Protein AF-A0A3E4WY80-F1 (afdb_monomer_lite)

Sequence (146 aa):
MTAEEFEQVKECARCAAVEQIHDFIILMVKEGKEDSQDQEHGFAVEVIREALNRYRFESAESTIRKYVDWLVRRHAELNHVMQQDDTYSIRHNAIVLEYIVKKPMSHVQIEKKLGISDGTFKRYIDICIHELADILFLNYISDNSV

Secondary structure (DSSP, 8-state):
--HHHHHHHHHHHHHHHHHHHHHHHHHHHHTT----HHHHHHHHHHHHHHHHHHTTTS-TT-HHHHHHHHHHHHHHHHTTT-TT-TTHHHHHHHHIIIIISSS---HHHHHHHHT--TTHHHHHHHHHHHHHHHHHHHHHHSSS--

Radius of gyration: 17.01 Å; chains: 1; bounding box: 45×44×40 Å

Organism: NCBI:txid39491

Foldseek 3Di:
DDPVVVVVVVVVVVVVVLVVVVVVVVVVVVVPDDDDPVVLLVVQLVVLVVLLVCCLVDDPPDPSVVLNVVLLVVLVVCCVVVVVDPCSVLLSQLSCQCRPDNDHDPPVRSCVVSVHDPPVSVVSPSVVSSVSSCVSCVVVVVVPPD

pLDDT: mean 76.03, std 18.71, range [30.62, 96.12]

Structure (mmCIF, N/CA/C/O backbone):
data_AF-A0A3E4WY80-F1
#
_entry.id   AF-A0A3E4WY80-F1
#
loop_
_atom_site.group_PDB
_atom_site.id
_atom_site.type_symbol
_atom_site.label_atom_id
_atom_site.label_alt_id
_atom_site.label_comp_id
_atom_site.label_asym_id
_atom_site.label_entity_id
_atom_site.label_seq_id
_atom_site.pdbx_PDB_ins_code
_atom_site.Cartn_x
_atom_site.Cartn_y
_atom_site.Cartn_z
_atom_site.occupancy
_atom_site.B_iso_or_equiv
_atom_site.auth_seq_id
_atom_site.auth_comp_id
_atom_site.auth_asym_id
_atom_site.auth_atom_id
_atom_site.pdbx_PDB_model_num
ATOM 1 N N . MET A 1 1 ? -28.999 20.078 12.511 1.00 58.31 1 MET A N 1
ATOM 2 C CA . MET A 1 1 ? -27.740 19.731 11.843 1.00 58.31 1 MET A CA 1
ATOM 3 C C . MET A 1 1 ? -28.022 19.579 10.363 1.00 58.31 1 MET A C 1
ATOM 5 O O . MET A 1 1 ? -28.761 18.674 9.982 1.00 58.31 1 MET A O 1
ATOM 9 N N . THR A 1 2 ? -27.558 20.527 9.563 1.00 82.31 2 THR A N 1
ATOM 10 C CA . THR A 1 2 ? -27.632 20.493 8.101 1.00 82.31 2 THR A CA 1
ATOM 11 C C . THR A 1 2 ? -26.584 19.518 7.548 1.00 82.31 2 THR A C 1
ATOM 13 O O . THR A 1 2 ? -25.691 19.075 8.269 1.00 82.31 2 THR A O 1
ATOM 16 N N . ALA A 1 3 ? -26.689 19.153 6.267 1.00 73.62 3 ALA A N 1
ATOM 17 C CA . ALA A 1 3 ? -25.693 18.293 5.617 1.00 73.62 3 ALA A CA 1
ATOM 18 C C . ALA A 1 3 ? -24.289 18.931 5.611 1.00 73.62 3 ALA A C 1
ATOM 20 O O . ALA A 1 3 ? -23.287 18.232 5.712 1.00 73.62 3 ALA A O 1
ATOM 21 N N . GLU A 1 4 ? -24.240 20.260 5.549 1.00 74.25 4 GLU A N 1
ATOM 22 C CA . GLU A 1 4 ? -23.013 21.052 5.580 1.00 74.25 4 GLU A CA 1
ATOM 23 C C . GLU A 1 4 ? -22.373 21.049 6.976 1.00 74.25 4 GLU A C 1
ATOM 25 O O . GLU A 1 4 ? -21.181 20.791 7.110 1.00 74.25 4 GLU A O 1
ATOM 30 N N . GLU A 1 5 ? -23.182 21.203 8.030 1.00 59.03 5 GLU A N 1
ATOM 31 C CA . GLU A 1 5 ? -22.726 21.074 9.421 1.00 59.03 5 GLU A CA 1
ATOM 32 C C . GLU A 1 5 ? -22.220 19.652 9.726 1.00 59.03 5 GLU A C 1
ATOM 34 O O . GLU A 1 5 ? -21.268 19.480 10.482 1.00 59.03 5 GLU A O 1
ATOM 39 N N . PHE A 1 6 ? -22.816 18.616 9.125 1.00 61.47 6 PHE A N 1
ATOM 40 C CA . PHE A 1 6 ? -22.368 17.233 9.308 1.00 61.47 6 PHE A CA 1
ATOM 41 C C . PHE A 1 6 ? -21.025 16.944 8.625 1.00 61.47 6 PHE A C 1
ATOM 43 O O . PHE A 1 6 ? -20.175 16.285 9.225 1.00 61.47 6 PHE A O 1
ATOM 50 N N . GLU A 1 7 ? -20.808 17.442 7.404 1.00 66.81 7 GLU A N 1
ATOM 51 C CA . GLU A 1 7 ? -19.513 17.271 6.735 1.00 66.81 7 GLU A CA 1
ATOM 52 C C . GLU A 1 7 ? -18.397 18.069 7.417 1.00 66.81 7 GLU A C 1
ATOM 54 O O . GLU A 1 7 ? -17.294 17.552 7.573 1.00 66.81 7 GLU A O 1
ATOM 59 N N . GLN A 1 8 ? -18.689 19.261 7.945 1.00 63.44 8 GLN A N 1
ATOM 60 C CA . GLN A 1 8 ? -17.727 20.004 8.768 1.00 63.44 8 GLN A CA 1
ATOM 61 C C . GLN A 1 8 ? -17.342 19.236 10.040 1.00 63.44 8 GLN A C 1
ATOM 63 O O . GLN A 1 8 ? -16.165 19.149 10.381 1.00 63.44 8 GLN A O 1
ATOM 68 N N . VAL A 1 9 ? -18.312 18.623 10.725 1.00 63.00 9 VAL A N 1
ATOM 69 C CA . VAL A 1 9 ? -18.047 17.811 11.926 1.00 63.00 9 VAL A CA 1
ATOM 70 C C . VAL A 1 9 ? -17.230 16.561 11.595 1.00 63.00 9 VAL A C 1
ATOM 72 O O . VAL A 1 9 ? -16.345 16.182 12.361 1.00 63.00 9 VAL A O 1
ATOM 75 N N . LYS A 1 10 ? -17.501 15.918 10.459 1.00 56.03 10 LYS A N 1
ATOM 76 C CA . LYS A 1 10 ? -16.759 14.738 10.005 1.00 56.03 10 LYS A CA 1
ATOM 77 C C . LYS A 1 10 ? -15.328 15.090 9.607 1.00 56.03 10 LYS A C 1
ATOM 79 O O . LYS A 1 10 ? -14.420 14.333 9.944 1.00 56.03 10 LYS A O 1
ATOM 84 N N . GLU A 1 11 ? -15.120 16.236 8.965 1.00 55.84 11 GLU A N 1
ATOM 85 C CA . GLU A 1 11 ? -13.785 16.734 8.643 1.00 55.84 11 GLU A CA 1
ATOM 86 C C . GLU A 1 11 ? -13.016 17.130 9.908 1.00 55.84 11 GLU A C 1
ATOM 88 O O . GLU A 1 11 ? -11.889 16.686 10.091 1.00 55.84 11 GLU A O 1
ATOM 93 N N . CYS A 1 12 ? -13.650 17.816 10.865 1.00 56.62 12 CYS A N 1
ATOM 94 C CA . CYS A 1 12 ? -13.048 18.070 12.179 1.00 56.62 12 CYS A CA 1
ATOM 95 C C . CYS A 1 12 ? -12.673 16.776 12.914 1.00 56.62 12 CYS A C 1
ATOM 97 O O . CYS A 1 12 ? -11.599 16.694 13.502 1.00 56.62 12 CYS A O 1
ATOM 99 N N . ALA A 1 13 ? -13.530 15.753 12.883 1.00 50.06 13 ALA A N 1
ATOM 100 C CA . ALA A 1 13 ? -13.233 14.462 13.499 1.00 50.06 13 ALA A CA 1
ATOM 101 C C . ALA A 1 13 ? -12.082 13.735 12.785 1.00 50.06 13 ALA A C 1
ATOM 103 O O . ALA A 1 13 ? -11.282 13.063 13.436 1.00 50.06 13 ALA A O 1
ATOM 104 N N . ARG A 1 14 ? -11.978 13.886 11.458 1.00 54.09 14 ARG A N 1
ATOM 105 C CA . ARG A 1 14 ? -10.870 13.366 10.652 1.00 54.09 14 ARG A CA 1
ATOM 106 C C . ARG A 1 14 ? -9.562 14.066 11.017 1.00 54.09 14 ARG A C 1
ATOM 108 O O . ARG A 1 14 ? -8.600 13.367 11.318 1.00 54.09 14 ARG A O 1
ATOM 115 N N . CYS A 1 15 ? -9.543 15.398 11.055 1.00 50.75 15 CYS A N 1
ATOM 116 C CA . CYS A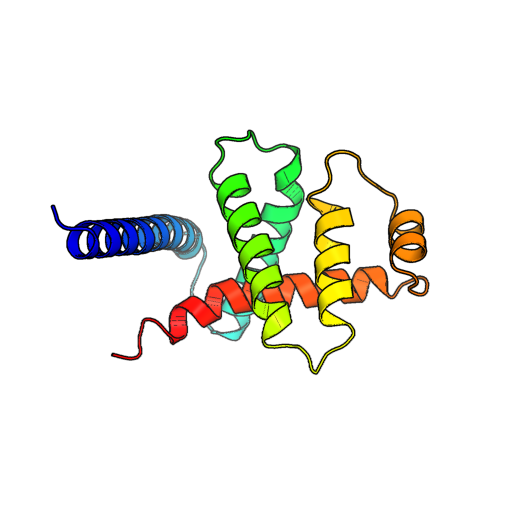 1 15 ? -8.369 16.180 11.446 1.00 50.75 15 CYS A CA 1
ATOM 117 C C . CYS A 1 15 ? -7.938 15.850 12.875 1.00 50.75 15 CYS A C 1
ATOM 119 O O . CYS A 1 15 ? -6.786 15.503 13.085 1.00 50.75 15 CYS A O 1
ATOM 121 N N . ALA A 1 16 ? -8.870 15.802 13.831 1.00 54.41 16 ALA A N 1
ATOM 122 C CA . ALA A 1 16 ? -8.561 15.449 15.216 1.00 54.41 16 ALA A CA 1
ATOM 123 C C . ALA A 1 16 ? -8.036 14.008 15.371 1.00 54.41 16 ALA A C 1
ATOM 125 O O . ALA A 1 16 ? -7.195 13.741 16.226 1.00 54.41 16 ALA A O 1
ATOM 126 N N . ALA A 1 17 ? -8.520 13.056 14.564 1.00 50.03 17 ALA A N 1
ATOM 127 C CA . ALA A 1 17 ? -8.013 11.684 14.573 1.00 50.03 17 ALA A CA 1
ATOM 128 C C . ALA A 1 17 ? -6.613 11.587 13.950 1.00 50.03 17 ALA A C 1
ATOM 130 O O . ALA A 1 17 ? -5.771 10.844 14.452 1.00 50.03 17 ALA A O 1
ATOM 131 N N . VAL A 1 18 ? -6.358 12.347 12.882 1.00 52.69 18 VAL A N 1
ATOM 132 C CA . VAL A 1 18 ? -5.027 12.474 12.279 1.00 52.69 18 VAL A CA 1
ATOM 133 C C . VAL A 1 18 ? -4.067 13.142 13.258 1.00 52.69 18 VAL A C 1
ATOM 135 O O . VAL A 1 18 ? -2.989 12.604 13.459 1.00 52.69 18 VAL A O 1
ATOM 138 N N . GLU A 1 19 ? -4.470 14.217 13.935 1.00 52.41 19 GLU A N 1
ATOM 139 C CA . GLU A 1 19 ? -3.694 14.891 14.983 1.00 52.41 19 GLU A CA 1
ATOM 140 C C . GLU A 1 19 ? -3.399 13.965 16.164 1.00 52.41 19 GLU A C 1
ATOM 142 O O . GLU A 1 19 ? -2.265 13.902 16.607 1.00 52.41 19 GLU A O 1
ATOM 147 N N . GLN A 1 20 ? -4.360 13.168 16.639 1.00 53.56 20 GLN A N 1
ATOM 148 C CA . GLN A 1 20 ? -4.114 12.214 17.731 1.00 53.56 20 GLN A CA 1
ATOM 149 C C . GLN A 1 20 ? -3.169 11.077 17.328 1.00 53.56 20 GLN A C 1
ATOM 151 O O . GLN A 1 20 ? -2.352 10.629 18.134 1.00 53.56 20 GLN A O 1
ATOM 156 N N . ILE A 1 21 ? -3.273 10.590 16.089 1.00 56.53 21 ILE A N 1
ATOM 157 C CA . ILE A 1 21 ? -2.361 9.572 15.552 1.00 56.53 21 ILE A CA 1
ATOM 158 C C . ILE A 1 21 ? -0.979 10.182 15.304 1.00 56.53 21 ILE A C 1
ATOM 160 O O . ILE A 1 21 ? 0.029 9.546 15.595 1.00 56.53 21 ILE A O 1
ATOM 164 N N . HIS A 1 22 ? -0.927 11.418 14.822 1.00 51.66 22 HIS A N 1
ATOM 165 C CA . HIS A 1 22 ? 0.288 12.196 14.638 1.00 51.66 22 HIS A CA 1
ATOM 166 C C . HIS A 1 22 ? 0.974 12.467 15.973 1.00 51.66 22 HIS A C 1
ATOM 168 O O . HIS A 1 22 ? 2.157 12.195 16.094 1.00 51.66 22 HIS A O 1
ATOM 174 N N . ASP A 1 23 ? 0.244 12.888 17.000 1.00 51.56 23 ASP A N 1
ATOM 175 C CA . ASP A 1 23 ? 0.766 13.099 18.346 1.00 51.56 23 ASP A CA 1
ATOM 176 C C . ASP A 1 23 ? 1.245 11.790 18.962 1.00 51.56 23 ASP A C 1
ATOM 178 O O . ASP A 1 23 ? 2.269 11.782 19.633 1.00 51.56 23 ASP A O 1
ATOM 182 N N . PHE A 1 24 ? 0.576 10.665 18.691 1.00 58.50 24 PHE A N 1
ATOM 183 C CA . PHE A 1 24 ? 1.055 9.342 19.087 1.00 58.50 24 PHE A CA 1
ATOM 184 C C . PHE A 1 24 ? 2.361 8.967 18.371 1.00 58.50 24 PHE A C 1
ATOM 186 O O . PHE A 1 24 ? 3.295 8.488 19.012 1.00 58.50 24 PHE A O 1
ATOM 193 N N . ILE A 1 25 ? 2.464 9.226 17.064 1.00 56.19 25 ILE A N 1
ATOM 194 C CA . ILE A 1 25 ? 3.693 9.012 16.287 1.00 56.19 25 ILE A CA 1
ATOM 195 C C . ILE A 1 25 ? 4.801 9.955 16.780 1.00 56.19 25 ILE A C 1
ATOM 197 O O . ILE A 1 25 ? 5.911 9.497 17.015 1.00 56.19 25 ILE A O 1
ATOM 201 N N . ILE A 1 26 ? 4.508 11.231 17.038 1.00 53.94 26 ILE A N 1
ATOM 202 C CA . ILE A 1 26 ? 5.447 12.212 17.592 1.00 53.94 26 ILE A CA 1
ATOM 203 C C . ILE A 1 26 ? 5.875 11.838 19.007 1.00 53.94 26 ILE A C 1
ATOM 205 O O . ILE A 1 26 ? 7.035 12.033 19.352 1.00 53.94 26 ILE A O 1
ATOM 209 N N . LEU A 1 27 ? 4.983 11.310 19.845 1.00 54.12 27 LEU A N 1
ATOM 210 C CA . LEU A 1 27 ? 5.335 10.844 21.186 1.00 54.12 27 LEU A CA 1
ATOM 211 C C . LEU A 1 27 ? 6.329 9.679 21.091 1.00 54.12 27 LEU A C 1
ATOM 213 O O . LEU A 1 27 ? 7.343 9.680 21.783 1.00 54.12 27 LEU A O 1
ATOM 217 N N . MET A 1 28 ? 6.084 8.751 20.161 1.00 51.59 28 MET A N 1
ATOM 218 C CA . MET A 1 28 ? 7.015 7.670 19.827 1.00 51.59 28 MET A CA 1
ATOM 219 C C . MET A 1 28 ? 8.342 8.195 19.233 1.00 51.59 2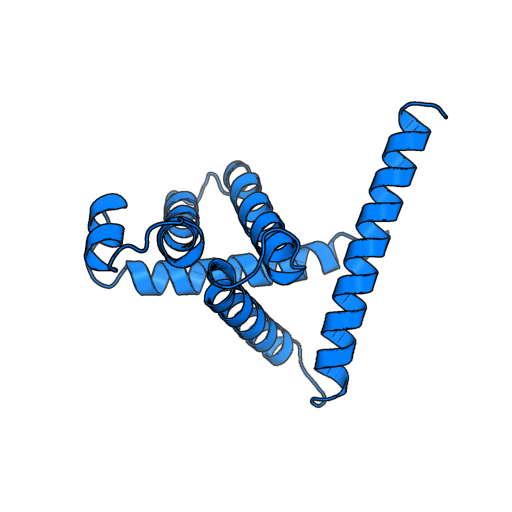8 MET A C 1
ATOM 221 O O . MET A 1 28 ? 9.379 7.572 19.440 1.00 51.59 28 MET A O 1
ATOM 225 N N . VAL A 1 29 ? 8.331 9.342 18.537 1.00 47.66 29 VAL A N 1
ATOM 226 C CA . VAL A 1 29 ? 9.508 10.028 17.954 1.00 47.66 29 VAL A CA 1
ATOM 227 C C . VAL A 1 29 ? 10.311 10.823 18.994 1.00 47.66 29 VAL A C 1
ATOM 229 O O . VAL A 1 29 ? 11.535 10.760 19.001 1.00 47.66 29 VAL A O 1
ATOM 232 N N . LYS A 1 30 ? 9.667 11.558 19.911 1.00 48.62 30 LYS A N 1
ATOM 233 C CA . LYS A 1 30 ? 10.335 12.419 20.910 1.00 48.62 30 LYS A CA 1
ATOM 234 C C . LYS A 1 30 ? 11.063 11.633 21.993 1.00 48.62 30 LYS A C 1
ATOM 236 O O . LYS A 1 30 ? 12.041 12.132 22.545 1.00 48.62 30 LYS A O 1
ATOM 241 N N . GLU A 1 31 ? 10.642 10.403 22.270 1.00 51.47 31 GLU A N 1
ATOM 242 C CA . GLU A 1 31 ? 11.428 9.486 23.103 1.00 51.47 31 GLU A CA 1
ATOM 243 C C . GLU A 1 31 ? 12.700 8.974 22.382 1.00 51.47 31 GLU A C 1
ATOM 245 O O . GLU A 1 31 ? 13.558 8.353 23.010 1.00 51.47 31 GLU A O 1
ATOM 250 N N . GLY A 1 32 ? 12.883 9.297 21.092 1.00 46.12 32 GLY A N 1
ATOM 251 C CA . GLY A 1 32 ? 13.974 8.831 20.238 1.00 46.12 32 GLY A CA 1
ATOM 252 C C . GLY A 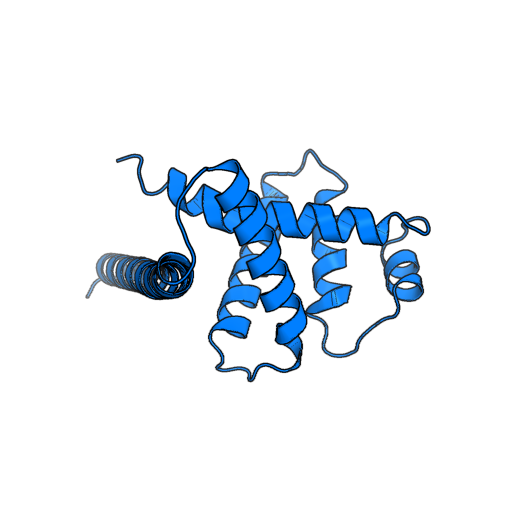1 32 ? 14.648 9.908 19.373 1.00 46.12 32 GLY A C 1
ATOM 253 O O . GLY A 1 32 ? 14.724 9.731 18.168 1.00 46.12 32 GLY A O 1
ATOM 254 N N . LYS A 1 33 ? 15.264 10.920 20.007 1.00 44.94 33 LYS A N 1
ATOM 255 C CA . LYS A 1 33 ? 16.335 11.810 19.474 1.00 44.94 33 LYS A CA 1
ATOM 256 C C . LYS A 1 33 ? 15.988 12.840 18.374 1.00 44.94 33 LYS A C 1
ATOM 258 O O . LYS A 1 33 ? 15.071 12.686 17.586 1.00 44.94 33 LYS A O 1
ATOM 263 N N . GLU A 1 34 ? 16.788 13.913 18.391 1.00 54.53 34 GLU A N 1
ATOM 264 C CA . GLU A 1 34 ? 16.750 15.122 17.550 1.00 54.53 34 GLU A CA 1
ATOM 265 C C . GLU A 1 34 ? 17.151 14.904 16.066 1.00 54.53 34 GLU A C 1
ATOM 267 O O . GLU A 1 34 ? 18.036 14.099 15.772 1.00 54.53 34 GLU A O 1
ATOM 272 N N . ASP A 1 35 ? 16.558 15.754 15.209 1.00 52.34 35 ASP A N 1
ATOM 273 C CA . ASP A 1 35 ? 17.055 16.367 13.954 1.00 52.34 35 ASP A CA 1
ATOM 274 C C . ASP A 1 35 ? 16.846 15.751 12.541 1.00 52.34 35 ASP A C 1
ATOM 276 O O . ASP A 1 35 ? 17.042 14.571 12.284 1.00 52.34 35 ASP A O 1
ATOM 280 N N . SER A 1 36 ? 16.590 16.692 11.605 1.00 51.34 36 SER A N 1
ATOM 281 C CA . SER A 1 36 ? 16.684 16.728 10.122 1.00 51.34 36 SER A CA 1
ATOM 282 C C . SER A 1 36 ? 15.602 16.069 9.230 1.00 51.34 36 SER A C 1
ATOM 284 O O . SER A 1 36 ? 15.232 14.915 9.400 1.00 51.34 36 SER A O 1
ATOM 286 N N . GLN A 1 37 ? 15.162 16.799 8.187 1.00 51.06 37 GLN A N 1
ATOM 287 C CA . GLN A 1 37 ? 14.161 16.370 7.181 1.00 51.06 37 GLN A CA 1
ATOM 288 C C . GLN A 1 37 ? 14.528 15.066 6.444 1.00 51.06 37 GLN A C 1
ATOM 290 O O . GLN A 1 37 ? 13.649 14.258 6.150 1.00 51.06 37 GLN A O 1
ATOM 295 N N . ASP A 1 38 ? 15.816 14.830 6.168 1.00 55.00 38 ASP A N 1
ATOM 296 C CA . ASP A 1 38 ? 16.279 13.579 5.543 1.00 55.00 38 ASP A CA 1
ATOM 297 C C . ASP A 1 38 ? 16.185 12.386 6.514 1.00 55.00 38 ASP A C 1
ATOM 299 O O . ASP A 1 38 ? 15.907 11.260 6.093 1.00 55.00 38 ASP A O 1
ATOM 303 N N . GLN A 1 39 ? 16.366 12.618 7.822 1.00 59.91 39 GLN A N 1
ATOM 304 C CA . GLN A 1 39 ? 16.100 11.603 8.847 1.00 59.91 39 GLN A CA 1
ATOM 305 C C . GLN A 1 39 ? 14.601 11.382 9.046 1.00 59.91 39 GLN A C 1
ATOM 307 O O . GLN A 1 39 ? 14.194 10.237 9.213 1.00 59.91 39 GLN A O 1
ATOM 312 N N . GLU A 1 40 ? 13.778 12.432 8.979 1.00 59.94 40 GLU A N 1
ATOM 313 C CA . GLU A 1 40 ? 12.316 12.316 9.048 1.00 59.94 40 GLU A CA 1
ATOM 314 C C . GLU A 1 40 ? 11.770 11.462 7.892 1.00 59.94 40 GLU A C 1
ATOM 316 O O . GLU A 1 40 ? 10.969 10.553 8.128 1.00 59.94 40 GLU A O 1
ATOM 321 N N . HIS A 1 41 ? 12.252 11.676 6.659 1.00 67.00 41 HIS A N 1
ATOM 322 C CA . HIS A 1 41 ? 11.853 10.872 5.495 1.00 67.00 41 HIS A CA 1
ATOM 323 C C . HIS A 1 41 ? 12.256 9.402 5.638 1.00 67.00 41 HIS A C 1
ATOM 325 O O . HIS A 1 41 ? 11.412 8.507 5.528 1.00 67.00 41 HIS A O 1
ATOM 331 N N . GLY A 1 42 ? 13.523 9.150 5.985 1.00 73.50 42 GLY A N 1
ATOM 332 C CA . GLY A 1 42 ? 14.023 7.800 6.251 1.00 73.50 42 GLY A CA 1
ATOM 333 C C . GLY A 1 42 ? 13.258 7.099 7.378 1.00 73.50 42 GLY A C 1
ATOM 334 O O . GLY A 1 42 ? 12.902 5.927 7.250 1.00 73.50 42 GLY A O 1
ATOM 335 N N . PHE A 1 43 ? 12.925 7.827 8.443 1.00 72.81 43 PHE A N 1
ATOM 336 C CA . PHE A 1 43 ? 12.140 7.312 9.560 1.00 72.81 43 PHE A CA 1
ATOM 337 C C . PHE A 1 43 ? 10.713 6.948 9.144 1.00 72.81 43 PHE A C 1
ATOM 339 O O . PHE A 1 43 ? 10.239 5.860 9.472 1.00 72.81 43 PHE A O 1
ATOM 346 N N . ALA A 1 44 ? 10.015 7.796 8.384 1.00 77.38 44 ALA A N 1
ATOM 347 C CA . ALA A 1 44 ? 8.671 7.451 7.926 1.00 77.38 44 ALA A CA 1
ATOM 348 C C . ALA A 1 44 ? 8.680 6.225 7.013 1.00 77.38 44 ALA A C 1
ATOM 350 O O . ALA A 1 44 ? 7.810 5.367 7.144 1.00 77.38 44 ALA A O 1
ATOM 351 N N . VAL A 1 45 ? 9.677 6.094 6.134 1.00 86.06 45 VAL A N 1
ATOM 352 C CA . VAL A 1 45 ? 9.865 4.888 5.316 1.00 86.06 45 VAL A CA 1
ATOM 353 C C . VAL A 1 45 ? 9.983 3.639 6.200 1.00 86.06 45 VAL A C 1
ATOM 355 O O . VAL A 1 45 ? 9.360 2.615 5.900 1.00 86.06 45 VAL A O 1
ATOM 358 N N . GLU A 1 46 ? 10.725 3.708 7.308 1.00 85.38 46 GLU A N 1
ATOM 359 C CA . GLU A 1 46 ? 10.831 2.613 8.280 1.00 85.38 46 GLU A CA 1
ATOM 360 C C . GLU A 1 46 ? 9.509 2.340 9.012 1.00 85.38 46 GLU A C 1
ATOM 362 O O . GLU A 1 46 ? 9.098 1.181 9.111 1.00 85.38 46 GLU A O 1
ATOM 367 N N . VAL A 1 47 ? 8.797 3.383 9.452 1.00 84.62 47 VAL A N 1
ATOM 368 C CA . VAL A 1 47 ? 7.481 3.265 10.106 1.00 84.62 47 VAL A CA 1
ATOM 369 C C . VAL A 1 47 ? 6.461 2.607 9.181 1.00 84.62 47 VAL A C 1
ATOM 371 O O . VAL A 1 47 ? 5.762 1.680 9.595 1.00 84.62 47 VAL A O 1
ATOM 374 N N . ILE A 1 48 ? 6.387 3.038 7.918 1.00 90.50 48 ILE A N 1
ATOM 375 C CA . ILE A 1 48 ? 5.494 2.441 6.921 1.00 90.50 48 ILE A CA 1
ATOM 376 C C . ILE A 1 48 ? 5.862 0.977 6.692 1.00 90.50 48 ILE A C 1
ATOM 378 O O . ILE A 1 48 ? 4.979 0.116 6.687 1.00 90.50 48 ILE A O 1
ATOM 382 N N . ARG A 1 49 ? 7.154 0.670 6.542 1.00 92.88 49 ARG A N 1
ATOM 383 C CA . ARG A 1 49 ? 7.624 -0.706 6.347 1.00 92.88 49 ARG A CA 1
ATOM 384 C C . ARG A 1 49 ? 7.237 -1.601 7.526 1.00 92.88 49 ARG A C 1
ATOM 386 O O . ARG A 1 49 ? 6.740 -2.705 7.306 1.00 92.88 49 ARG A O 1
ATOM 393 N N . GLU A 1 50 ? 7.404 -1.131 8.759 1.00 90.25 50 GLU A N 1
ATOM 394 C CA . GLU A 1 50 ? 7.027 -1.884 9.958 1.00 90.25 50 GLU A CA 1
ATOM 395 C C . GLU A 1 50 ? 5.505 -2.065 10.072 1.00 90.25 50 GLU A C 1
ATOM 397 O O . GLU A 1 50 ? 5.028 -3.175 10.323 1.00 90.25 50 GLU A O 1
ATOM 402 N N . ALA A 1 51 ? 4.720 -1.016 9.814 1.00 90.56 51 ALA A N 1
ATOM 403 C CA . ALA A 1 51 ? 3.261 -1.098 9.803 1.00 90.56 51 ALA A CA 1
ATOM 404 C C . ALA A 1 51 ? 2.747 -2.111 8.760 1.00 90.56 51 ALA A C 1
ATOM 406 O O . ALA A 1 51 ? 1.873 -2.929 9.065 1.00 90.56 51 ALA A O 1
ATOM 407 N N . LEU A 1 52 ? 3.327 -2.117 7.554 1.00 94.19 52 LEU A N 1
ATOM 408 C CA . LEU A 1 52 ? 3.016 -3.086 6.499 1.00 94.19 52 LEU A CA 1
ATOM 409 C C . LEU A 1 52 ? 3.385 -4.521 6.901 1.00 94.19 52 LEU A C 1
ATOM 411 O O . LEU A 1 52 ? 2.578 -5.434 6.716 1.00 94.19 52 LEU A O 1
ATOM 415 N N . ASN A 1 53 ? 4.559 -4.727 7.507 1.00 92.75 53 ASN A N 1
ATOM 416 C CA . ASN A 1 53 ? 4.988 -6.040 8.002 1.00 92.75 53 ASN A CA 1
ATOM 417 C C . ASN A 1 53 ? 4.036 -6.594 9.076 1.00 92.75 53 ASN A C 1
ATOM 419 O O . ASN A 1 53 ? 3.775 -7.799 9.116 1.00 92.75 53 ASN A O 1
ATOM 423 N N . ARG A 1 54 ? 3.487 -5.723 9.931 1.00 90.38 54 ARG A N 1
ATOM 424 C CA . ARG A 1 54 ? 2.548 -6.111 10.994 1.00 90.38 54 ARG A CA 1
ATOM 425 C C . ARG A 1 54 ? 1.123 -6.334 10.514 1.00 90.38 54 ARG A C 1
ATOM 427 O O . ARG A 1 54 ? 0.418 -7.148 11.104 1.00 90.38 54 ARG A O 1
ATOM 434 N N . TYR A 1 55 ? 0.704 -5.670 9.438 1.00 93.50 55 TYR A N 1
ATOM 435 C CA . TYR A 1 55 ? -0.683 -5.591 8.962 1.00 93.50 55 TYR A CA 1
ATOM 436 C C . TYR A 1 55 ? -1.486 -6.906 9.018 1.00 93.50 55 TYR A C 1
ATOM 438 O O . TYR A 1 55 ? -2.662 -6.927 9.396 1.00 93.50 55 TYR A O 1
ATOM 446 N N . ARG A 1 56 ? -0.867 -8.029 8.633 1.00 90.94 56 ARG A N 1
ATOM 447 C CA . ARG A 1 56 ? -1.530 -9.345 8.586 1.00 90.94 56 ARG A CA 1
ATOM 448 C C . ARG A 1 56 ? -1.802 -9.954 9.960 1.00 90.94 56 ARG A C 1
ATOM 450 O O . ARG A 1 56 ? -2.700 -10.786 10.073 1.00 90.94 56 ARG A O 1
ATOM 457 N N . PHE A 1 57 ? -1.026 -9.566 10.962 1.00 91.38 57 PHE A N 1
ATOM 458 C CA . PHE A 1 57 ? -1.134 -10.041 12.341 1.00 91.38 57 PHE A CA 1
ATOM 459 C C . PHE A 1 57 ? -2.048 -9.147 13.185 1.00 91.38 57 PHE A C 1
ATOM 461 O O . PHE A 1 57 ? -2.519 -9.562 14.242 1.00 91.38 57 PHE A O 1
ATOM 468 N N . GLU A 1 58 ? -2.330 -7.941 12.699 1.00 90.12 58 GLU A N 1
ATOM 469 C CA . GLU A 1 58 ? -3.212 -6.982 13.344 1.00 90.12 58 GLU A CA 1
ATOM 470 C C . GLU A 1 58 ? -4.692 -7.378 13.231 1.00 90.12 58 GLU A C 1
ATOM 472 O O . GLU A 1 58 ? -5.177 -7.838 12.189 1.00 90.12 58 GLU A O 1
ATOM 477 N N . SER A 1 59 ? -5.438 -7.156 14.316 1.00 91.00 59 SER A N 1
ATOM 478 C CA . SER A 1 59 ? -6.895 -7.324 14.320 1.00 91.00 59 SER A CA 1
ATOM 479 C C . SER A 1 59 ? -7.583 -6.277 13.437 1.00 91.00 59 SER A C 1
ATOM 481 O O . SER A 1 59 ? -7.038 -5.205 13.192 1.00 91.00 59 SER A O 1
ATOM 483 N N . ALA A 1 60 ? -8.813 -6.548 12.987 1.00 87.94 60 ALA A N 1
ATOM 484 C CA . ALA A 1 60 ? -9.584 -5.605 12.166 1.00 87.94 60 ALA A CA 1
ATOM 485 C C . ALA A 1 60 ? -9.767 -4.221 12.821 1.00 87.94 60 ALA A C 1
ATOM 487 O O . ALA A 1 60 ? -9.830 -3.213 12.123 1.00 87.94 60 ALA A O 1
ATOM 488 N N . GLU A 1 61 ? -9.806 -4.173 14.154 1.00 86.69 61 GLU A N 1
ATOM 489 C CA . GLU A 1 61 ? -10.008 -2.935 14.904 1.00 86.69 61 GLU A CA 1
ATOM 490 C C . GLU A 1 61 ? -8.720 -2.170 15.212 1.00 86.69 61 GLU A C 1
ATOM 492 O O . GLU A 1 61 ? -8.801 -1.036 15.692 1.00 86.69 61 GLU A O 1
ATOM 497 N N . SER A 1 6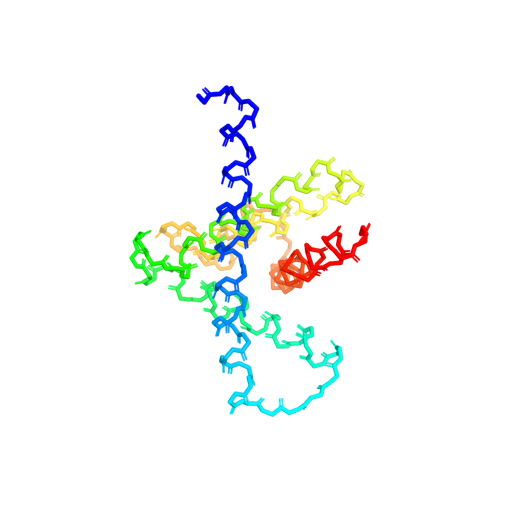2 ? -7.553 -2.759 14.925 1.00 85.69 62 SER A N 1
ATOM 498 C CA . SER A 1 62 ? -6.257 -2.166 15.244 1.00 85.69 62 SER A CA 1
ATOM 499 C C . SER A 1 62 ? -6.010 -0.871 14.475 1.00 85.69 62 SER A C 1
ATOM 501 O O . SER A 1 62 ? -6.309 -0.750 13.282 1.00 85.69 62 SER A O 1
ATOM 503 N N . THR A 1 63 ? -5.420 0.096 15.177 1.00 85.06 63 THR A N 1
ATOM 504 C CA . THR A 1 63 ? -5.025 1.386 14.611 1.00 85.06 63 THR A CA 1
ATOM 505 C C . THR A 1 63 ? -4.043 1.209 13.456 1.00 85.06 63 THR A C 1
ATOM 507 O O . THR A 1 63 ? -4.210 1.861 12.431 1.00 85.06 63 THR A O 1
ATOM 510 N N . ILE A 1 64 ? -3.085 0.278 13.564 1.00 83.81 64 ILE A N 1
ATOM 511 C CA . ILE A 1 64 ? -2.111 -0.010 12.498 1.00 83.81 64 ILE A CA 1
ATOM 512 C C . ILE A 1 64 ? -2.839 -0.467 11.233 1.00 83.81 64 ILE A C 1
ATOM 514 O O . ILE A 1 64 ? -2.577 0.050 10.148 1.00 83.81 64 ILE A O 1
ATOM 518 N N . ARG A 1 65 ? -3.795 -1.395 11.361 1.00 88.19 65 ARG A N 1
ATOM 519 C CA . ARG A 1 65 ? -4.558 -1.884 10.209 1.00 88.19 65 ARG A CA 1
ATOM 520 C C . ARG A 1 65 ? -5.393 -0.777 9.568 1.00 88.19 65 ARG A C 1
ATOM 522 O O . ARG A 1 65 ? -5.316 -0.602 8.356 1.00 88.19 65 ARG A O 1
ATOM 529 N N . LYS A 1 66 ? -6.147 -0.015 10.369 1.00 86.19 66 LYS A N 1
ATOM 530 C CA . LYS A 1 66 ? -6.962 1.117 9.886 1.00 86.19 66 LYS A CA 1
ATOM 531 C C . LYS A 1 66 ? -6.109 2.157 9.157 1.00 86.19 66 LYS A C 1
ATOM 533 O O . LYS A 1 66 ? -6.523 2.681 8.126 1.00 86.19 66 LYS A O 1
ATOM 538 N N . TYR A 1 67 ? -4.914 2.417 9.674 1.00 85.31 67 TYR A N 1
ATOM 539 C CA . TYR A 1 67 ? -3.979 3.377 9.108 1.00 85.31 67 TYR A CA 1
ATOM 540 C C . TYR A 1 67 ? -3.374 2.905 7.778 1.00 85.31 67 TYR A C 1
ATOM 542 O O . TYR A 1 67 ? -3.404 3.638 6.791 1.00 85.31 67 TYR A O 1
ATOM 550 N N . VAL A 1 68 ? -2.905 1.655 7.707 1.00 89.62 68 VAL A N 1
ATOM 551 C CA . VAL A 1 68 ? -2.426 1.055 6.450 1.00 89.62 68 VAL A CA 1
ATOM 552 C C . VAL A 1 68 ? -3.546 0.998 5.407 1.00 89.62 68 VAL A C 1
ATOM 554 O O . VAL A 1 68 ? -3.316 1.344 4.250 1.00 89.62 68 VAL A O 1
ATOM 557 N N . ASP A 1 69 ? -4.767 0.624 5.804 1.00 91.94 69 ASP A N 1
ATOM 558 C CA . ASP A 1 69 ? -5.930 0.623 4.909 1.00 91.94 69 ASP A CA 1
ATOM 559 C C . ASP A 1 69 ? -6.194 2.020 4.330 1.00 91.94 69 ASP A C 1
ATOM 561 O O . ASP A 1 69 ? -6.484 2.149 3.139 1.00 91.94 69 ASP A O 1
ATOM 565 N N . TRP A 1 70 ? -6.090 3.066 5.155 1.00 89.88 70 TRP A N 1
ATOM 566 C CA . TRP A 1 70 ? -6.240 4.452 4.713 1.00 89.88 70 TRP A CA 1
ATOM 567 C C . TRP A 1 70 ? -5.135 4.863 3.731 1.00 89.88 70 TRP A C 1
ATOM 569 O O . TRP A 1 70 ? -5.446 5.357 2.647 1.00 89.88 70 TRP A O 1
ATOM 579 N N . LEU A 1 71 ? -3.867 4.591 4.053 1.00 90.44 71 LEU A N 1
ATOM 580 C CA . LEU A 1 71 ? -2.720 4.918 3.199 1.00 90.44 71 LEU A CA 1
ATOM 581 C C . LEU A 1 71 ? -2.797 4.242 1.827 1.00 90.44 71 LEU A C 1
ATOM 583 O O . LEU A 1 71 ? -2.627 4.892 0.795 1.00 90.44 71 LEU A O 1
ATOM 587 N N . VAL A 1 72 ? -3.101 2.944 1.800 1.00 93.06 72 VAL A N 1
ATOM 588 C CA . VAL A 1 72 ? -3.228 2.179 0.554 1.00 93.06 72 VAL A CA 1
ATOM 589 C C . VAL A 1 72 ? -4.385 2.720 -0.291 1.00 93.06 72 VAL A C 1
ATOM 591 O O . VAL A 1 72 ? -4.224 2.890 -1.499 1.00 93.06 72 VAL A O 1
ATOM 594 N N . ARG A 1 73 ? -5.532 3.060 0.315 1.00 90.94 73 ARG A N 1
ATOM 595 C CA . ARG A 1 73 ? -6.640 3.708 -0.412 1.00 90.94 73 ARG A CA 1
ATOM 596 C C . ARG A 1 73 ? -6.229 5.062 -0.975 1.00 90.94 73 ARG A C 1
ATOM 598 O O . ARG A 1 73 ? -6.490 5.325 -2.144 1.00 90.94 73 ARG A O 1
ATOM 605 N N . ARG A 1 74 ? -5.535 5.883 -0.185 1.00 86.75 74 ARG A N 1
ATOM 606 C CA . ARG A 1 74 ? -5.084 7.205 -0.623 1.00 86.75 74 ARG A CA 1
ATOM 607 C C . ARG A 1 74 ? -4.108 7.115 -1.796 1.00 86.75 74 ARG A C 1
ATOM 609 O O . ARG A 1 74 ? -4.237 7.862 -2.761 1.00 86.75 74 ARG A O 1
ATOM 616 N N . HIS A 1 75 ? -3.196 6.148 -1.764 1.00 89.69 75 HIS A N 1
ATOM 617 C CA . HIS A 1 75 ? -2.315 5.847 -2.890 1.00 89.69 75 HIS A CA 1
ATOM 618 C C . HIS A 1 75 ? -3.104 5.412 -4.135 1.00 89.69 75 HIS A C 1
ATOM 620 O O . HIS A 1 75 ? -2.778 5.816 -5.245 1.00 89.69 75 HIS A O 1
ATOM 626 N N . ALA A 1 76 ? -4.164 4.611 -3.988 1.00 89.06 76 ALA A N 1
ATOM 627 C CA . ALA A 1 76 ? -5.006 4.230 -5.125 1.00 89.06 76 ALA A CA 1
ATOM 628 C C . ALA A 1 76 ? -5.719 5.440 -5.758 1.00 89.06 76 ALA A C 1
ATOM 630 O O . ALA A 1 76 ? -5.800 5.532 -6.980 1.00 89.06 76 ALA A O 1
ATOM 631 N N . GLU A 1 77 ? -6.199 6.386 -4.947 1.00 84.62 77 GLU A N 1
ATOM 632 C CA . GLU A 1 77 ? -6.862 7.610 -5.420 1.00 84.62 77 GLU A CA 1
ATOM 633 C C . GLU A 1 77 ? -5.917 8.515 -6.222 1.00 84.62 77 GLU A C 1
ATOM 635 O O . GLU A 1 77 ? -6.310 9.081 -7.246 1.00 84.62 77 GLU A O 1
ATOM 640 N N . LEU A 1 78 ? -4.652 8.610 -5.800 1.00 82.69 78 LEU A N 1
ATOM 641 C CA . LEU A 1 78 ? -3.632 9.409 -6.484 1.00 82.69 78 LEU A CA 1
ATOM 642 C C . LEU A 1 78 ? -3.230 8.844 -7.849 1.00 82.69 78 LEU A C 1
ATOM 644 O O . LEU A 1 78 ? -2.717 9.593 -8.679 1.00 82.69 78 LEU A O 1
ATOM 648 N N . ASN A 1 79 ? -3.544 7.580 -8.147 1.00 74.44 79 ASN A N 1
ATOM 649 C CA . ASN A 1 79 ? -3.327 7.001 -9.475 1.00 74.44 79 ASN A CA 1
ATOM 650 C C . ASN A 1 79 ? -4.038 7.809 -10.578 1.00 74.44 79 ASN A C 1
ATOM 652 O O . ASN A 1 79 ? -3.532 7.930 -11.690 1.00 74.44 79 ASN A O 1
ATOM 656 N N . HIS A 1 80 ? -5.193 8.414 -10.273 1.00 67.00 80 HIS A N 1
ATOM 657 C CA . HIS A 1 80 ? -5.904 9.274 -11.223 1.00 67.00 80 HIS A CA 1
ATOM 658 C C . HIS A 1 80 ? -5.187 10.599 -11.504 1.00 67.00 80 HIS A C 1
ATOM 660 O O . HIS A 1 80 ? -5.428 11.191 -12.553 1.00 67.00 80 HIS A O 1
ATOM 666 N N . VAL A 1 81 ? -4.327 11.060 -10.597 1.00 67.88 81 VAL A N 1
ATOM 667 C CA . VAL A 1 81 ? -3.496 12.262 -10.770 1.00 67.88 81 VAL A CA 1
ATOM 668 C C . VAL A 1 81 ? -2.180 11.897 -11.461 1.00 67.88 81 VAL A C 1
ATOM 670 O O . VAL A 1 81 ? -1.716 12.618 -12.338 1.00 67.88 81 VAL A O 1
ATOM 673 N N . MET A 1 82 ? -1.628 10.729 -11.134 1.00 66.81 82 MET A N 1
ATOM 674 C CA . MET A 1 82 ? -0.353 10.214 -11.639 1.00 66.81 82 MET A CA 1
ATOM 675 C C . MET A 1 82 ? -0.461 9.498 -12.996 1.00 66.81 82 MET A C 1
ATOM 677 O O . MET A 1 82 ? 0.415 8.712 -13.336 1.00 66.81 82 MET A O 1
ATOM 681 N N . GLN A 1 83 ? -1.489 9.782 -13.808 1.00 60.62 83 GLN A N 1
ATOM 682 C CA . GLN A 1 83 ? -1.773 9.116 -15.099 1.00 60.62 83 GLN A CA 1
ATOM 683 C C . GLN A 1 83 ? -0.619 9.134 -16.124 1.00 60.62 83 GLN A C 1
ATOM 685 O O . GLN A 1 83 ? -0.718 8.479 -17.155 1.00 60.62 83 GLN A O 1
ATOM 690 N N . GLN A 1 84 ? 0.450 9.892 -15.872 1.00 65.25 84 GLN A N 1
ATOM 691 C CA . GLN A 1 84 ? 1.652 9.943 -16.707 1.00 65.25 84 GLN A CA 1
ATOM 692 C C . GLN A 1 84 ? 2.700 8.877 -16.342 1.00 65.25 84 GLN A C 1
ATOM 694 O O . GLN A 1 84 ? 3.639 8.672 -17.108 1.00 65.25 84 GLN A O 1
ATOM 699 N N . ASP A 1 85 ? 2.560 8.207 -15.195 1.00 79.75 85 ASP A N 1
ATOM 700 C CA . ASP A 1 85 ? 3.417 7.097 -14.786 1.00 79.75 85 ASP A CA 1
ATOM 701 C C . ASP A 1 85 ? 2.663 5.767 -14.897 1.00 79.75 85 ASP A C 1
ATOM 703 O O . ASP A 1 85 ? 1.976 5.321 -13.973 1.00 79.75 85 ASP A O 1
ATOM 707 N N . ASP A 1 86 ? 2.863 5.091 -16.029 1.00 79.50 86 ASP A N 1
ATOM 708 C CA . ASP A 1 86 ? 2.274 3.782 -16.331 1.00 79.50 86 ASP A CA 1
ATOM 709 C C . ASP A 1 86 ? 2.622 2.702 -15.289 1.00 79.50 86 ASP A C 1
ATOM 711 O O . ASP A 1 86 ? 1.944 1.676 -15.182 1.00 79.50 86 ASP A O 1
ATOM 715 N N . THR A 1 87 ? 3.671 2.917 -14.490 1.00 89.75 87 THR A N 1
ATOM 716 C CA . THR A 1 87 ? 4.131 1.963 -13.479 1.00 89.75 87 THR A CA 1
ATOM 717 C C . THR A 1 87 ? 3.566 2.233 -12.084 1.00 89.75 87 THR A C 1
ATOM 719 O O . THR A 1 87 ? 3.673 1.357 -11.223 1.00 89.75 87 THR A O 1
ATOM 722 N N . TYR A 1 88 ? 2.889 3.366 -11.858 1.00 90.19 88 TYR A N 1
ATOM 723 C CA . TYR A 1 88 ? 2.293 3.728 -10.562 1.00 90.19 88 TYR A CA 1
ATOM 724 C C . TYR A 1 88 ? 1.275 2.682 -10.083 1.00 90.19 88 TYR A C 1
ATOM 726 O O . TYR A 1 88 ? 1.339 2.176 -8.959 1.00 90.19 88 TYR A O 1
ATOM 734 N N . SER A 1 89 ? 0.381 2.261 -10.981 1.00 91.25 89 SER A N 1
ATOM 735 C CA . SER A 1 89 ? -0.596 1.205 -10.694 1.00 91.25 89 SER A CA 1
ATOM 736 C C . SER A 1 89 ? 0.063 -0.150 -10.389 1.00 91.25 89 SER A C 1
ATOM 738 O O . SER A 1 89 ? -0.429 -0.913 -9.554 1.00 91.25 89 SER A O 1
ATOM 740 N N . ILE A 1 90 ? 1.206 -0.447 -11.017 1.00 93.94 90 ILE A N 1
ATOM 741 C CA . ILE A 1 90 ? 1.959 -1.685 -10.785 1.00 93.94 90 ILE A CA 1
ATOM 742 C C . ILE A 1 90 ? 2.595 -1.661 -9.393 1.00 93.94 90 ILE A C 1
ATOM 744 O O . ILE A 1 90 ? 2.503 -2.654 -8.670 1.00 93.94 90 ILE A O 1
ATOM 748 N N . ARG A 1 91 ? 3.186 -0.530 -8.989 1.00 94.94 91 ARG A N 1
ATOM 749 C CA . ARG A 1 91 ? 3.750 -0.332 -7.645 1.00 94.94 91 ARG A CA 1
ATOM 750 C C . ARG A 1 91 ? 2.693 -0.480 -6.554 1.00 94.94 91 ARG A C 1
ATOM 752 O O . ARG A 1 91 ? 2.888 -1.263 -5.624 1.00 94.94 91 ARG A O 1
ATOM 759 N N . HIS A 1 92 ? 1.535 0.157 -6.735 1.00 94.69 92 HIS A N 1
ATOM 760 C CA . HIS A 1 92 ? 0.391 -0.007 -5.839 1.00 94.69 92 HIS A CA 1
ATOM 761 C C . HIS A 1 92 ? -0.009 -1.484 -5.689 1.00 94.69 92 HIS A C 1
ATOM 763 O O . HIS A 1 92 ? -0.113 -2.017 -4.582 1.00 94.69 92 HIS A O 1
ATOM 769 N N . ASN A 1 93 ? -0.187 -2.176 -6.818 1.00 94.88 93 ASN A N 1
ATOM 770 C CA . ASN A 1 93 ? -0.576 -3.581 -6.817 1.00 94.88 93 ASN A CA 1
ATOM 771 C C . ASN A 1 93 ? 0.493 -4.482 -6.182 1.00 94.88 93 ASN A C 1
ATOM 773 O O . ASN A 1 93 ? 0.140 -5.479 -5.552 1.00 94.88 93 ASN A O 1
ATOM 777 N N . ALA A 1 94 ? 1.779 -4.137 -6.300 1.00 95.38 94 ALA A N 1
ATOM 778 C CA . ALA A 1 94 ? 2.859 -4.852 -5.629 1.00 95.38 94 ALA A CA 1
ATOM 779 C C . ALA A 1 94 ? 2.698 -4.808 -4.102 1.00 95.38 94 ALA A C 1
ATOM 781 O O . ALA A 1 94 ? 2.706 -5.869 -3.480 1.00 95.38 94 ALA A O 1
ATOM 782 N N . ILE A 1 95 ? 2.451 -3.634 -3.507 1.00 96.12 95 ILE A N 1
ATOM 783 C CA . ILE A 1 95 ? 2.197 -3.508 -2.058 1.00 96.12 95 ILE A CA 1
ATOM 784 C C . ILE A 1 95 ? 0.961 -4.298 -1.630 1.00 96.12 95 ILE A C 1
ATOM 786 O O . ILE A 1 95 ? 0.995 -5.011 -0.625 1.00 96.12 95 ILE A O 1
ATOM 790 N N . VAL A 1 96 ? -0.129 -4.219 -2.398 1.00 96.00 96 VAL A N 1
ATOM 791 C CA . VAL A 1 96 ? -1.366 -4.946 -2.078 1.00 96.00 96 VAL A CA 1
ATOM 792 C C . VAL A 1 96 ? -1.128 -6.456 -2.063 1.00 96.00 96 VAL A C 1
ATOM 794 O O . VAL A 1 96 ? -1.562 -7.146 -1.136 1.00 96.00 96 VAL A O 1
ATOM 797 N N . LEU A 1 97 ? -0.428 -6.981 -3.070 1.00 95.88 97 LEU A N 1
ATOM 798 C CA . LEU A 1 97 ? -0.124 -8.407 -3.174 1.00 95.88 97 LEU A CA 1
ATOM 799 C C . LEU A 1 97 ? 0.896 -8.869 -2.124 1.00 95.88 97 LEU A C 1
ATOM 801 O O . LEU A 1 97 ? 0.779 -9.989 -1.625 1.00 95.88 97 LEU A O 1
ATOM 805 N N . GLU A 1 98 ? 1.851 -8.019 -1.755 1.00 95.62 98 GLU A N 1
ATOM 806 C CA . GLU A 1 98 ? 2.877 -8.362 -0.772 1.00 95.62 98 GLU A CA 1
ATOM 807 C C . GLU A 1 98 ? 2.344 -8.342 0.656 1.00 95.62 98 GLU A C 1
ATOM 809 O O . GLU A 1 98 ? 2.587 -9.288 1.403 1.00 95.62 98 GLU A O 1
ATOM 814 N N . TYR A 1 99 ? 1.560 -7.327 1.026 1.00 95.38 99 TYR A N 1
ATOM 815 C CA . TYR A 1 99 ? 1.213 -7.058 2.426 1.00 95.38 99 TYR A CA 1
ATOM 816 C C . TYR A 1 99 ? -0.271 -7.238 2.746 1.00 95.38 99 TYR A C 1
ATOM 818 O O . TYR A 1 99 ? -0.618 -7.759 3.806 1.00 95.38 99 TYR A O 1
ATOM 826 N N . ILE A 1 100 ? -1.166 -6.861 1.831 1.00 95.38 100 ILE A N 1
ATOM 827 C CA . ILE A 1 100 ? -2.584 -6.650 2.167 1.00 95.38 100 ILE A CA 1
ATOM 828 C C . ILE A 1 100 ? -3.435 -7.893 1.921 1.00 95.38 100 ILE A C 1
ATOM 830 O O . ILE A 1 100 ? -4.314 -8.231 2.719 1.00 95.38 100 ILE A O 1
ATOM 834 N N . VAL A 1 101 ? -3.184 -8.618 0.828 1.00 93.44 101 VAL A N 1
ATOM 835 C CA . VAL A 1 101 ? -3.966 -9.818 0.512 1.00 93.44 101 VAL A CA 1
ATOM 836 C C . VAL A 1 101 ? -3.865 -10.858 1.629 1.00 93.44 101 VAL A C 1
ATOM 838 O O . VAL A 1 101 ? -2.791 -11.144 2.165 1.00 93.44 101 VAL A O 1
ATOM 841 N N . LYS A 1 102 ? -5.015 -11.468 1.943 1.00 87.81 102 LYS A N 1
ATOM 842 C CA . LYS A 1 102 ? -5.156 -12.457 3.022 1.00 87.81 102 LYS A CA 1
ATOM 843 C C . LYS A 1 102 ? -4.268 -13.688 2.831 1.00 87.81 102 LYS A C 1
ATOM 845 O O . LYS A 1 102 ? -3.817 -14.271 3.810 1.00 87.81 102 LYS A O 1
ATOM 850 N N . LYS A 1 103 ? -4.067 -14.119 1.583 1.00 90.62 103 LYS A N 1
ATOM 851 C CA . LYS A 1 103 ? -3.233 -15.275 1.247 1.00 90.62 103 LYS A CA 1
ATOM 852 C C . LYS A 1 103 ? -1.888 -14.773 0.714 1.00 90.62 103 LYS A C 1
ATOM 854 O O . LYS A 1 103 ? -1.893 -14.233 -0.393 1.00 90.62 103 LYS A O 1
ATOM 859 N N . PRO A 1 104 ? -0.778 -14.961 1.452 1.00 90.12 104 PRO A N 1
ATOM 860 C CA . PRO A 1 104 ? 0.545 -14.573 0.982 1.00 90.12 104 PRO A CA 1
ATOM 861 C C . PRO A 1 104 ? 0.888 -15.237 -0.354 1.00 90.12 104 PRO A C 1
ATOM 863 O O . PRO A 1 104 ? 0.502 -16.383 -0.612 1.00 90.12 104 PRO A O 1
ATOM 866 N N . MET A 1 105 ? 1.615 -14.504 -1.188 1.00 92.81 105 MET A N 1
ATOM 867 C CA . MET A 1 105 ? 2.177 -14.970 -2.453 1.00 92.81 105 MET A CA 1
ATOM 868 C C . MET A 1 105 ? 3.699 -14.889 -2.365 1.00 92.81 105 MET A C 1
ATOM 870 O O . MET A 1 105 ? 4.225 -14.014 -1.686 1.00 92.81 105 MET A O 1
ATOM 874 N N . SER A 1 106 ? 4.418 -15.794 -3.029 1.00 92.56 106 SER A N 1
ATOM 875 C CA . SER A 1 106 ? 5.868 -15.634 -3.170 1.00 92.56 106 SER A CA 1
ATOM 876 C C . SER A 1 106 ? 6.185 -14.497 -4.142 1.00 92.56 106 SER A C 1
ATOM 878 O O . SER A 1 106 ? 5.390 -14.218 -5.041 1.00 92.56 106 SER A O 1
ATOM 880 N N . HIS A 1 107 ? 7.369 -13.892 -4.028 1.00 92.88 107 HIS A N 1
ATOM 881 C CA . HIS A 1 107 ? 7.784 -12.814 -4.933 1.00 92.88 107 HIS A CA 1
ATOM 882 C C . HIS A 1 107 ? 7.657 -13.223 -6.412 1.00 92.88 107 HIS A C 1
ATOM 884 O O . HIS A 1 107 ? 7.060 -12.492 -7.190 1.00 92.88 107 HIS A O 1
ATOM 890 N N . VAL A 1 108 ? 8.050 -14.455 -6.765 1.00 91.69 108 VAL A N 1
ATOM 891 C CA . VAL A 1 108 ? 7.907 -15.009 -8.128 1.00 91.69 108 VAL A CA 1
ATOM 892 C C . VAL A 1 108 ? 6.444 -15.049 -8.594 1.00 91.69 108 VAL A C 1
ATOM 894 O O . VAL A 1 108 ? 6.136 -14.797 -9.760 1.00 91.69 108 VAL A O 1
ATOM 897 N N . GLN A 1 109 ? 5.504 -15.377 -7.700 1.00 93.56 109 GLN A N 1
ATOM 898 C CA . GLN A 1 109 ? 4.076 -15.367 -8.031 1.00 93.56 109 GLN A CA 1
ATOM 899 C C . GLN A 1 109 ? 3.562 -13.946 -8.258 1.00 93.56 109 GLN A C 1
ATOM 901 O O . GLN A 1 109 ? 2.744 -13.739 -9.157 1.00 93.56 109 GLN A O 1
ATOM 906 N N . ILE A 1 110 ? 4.031 -12.987 -7.459 1.00 94.38 110 ILE A N 1
ATOM 907 C CA . ILE A 1 110 ? 3.666 -11.576 -7.591 1.00 94.38 110 ILE A CA 1
ATOM 908 C C . ILE A 1 110 ? 4.236 -11.006 -8.892 1.00 94.38 110 ILE A C 1
ATOM 910 O O . ILE A 1 110 ? 3.481 -10.443 -9.678 1.00 94.38 110 ILE A O 1
ATOM 914 N N . GLU A 1 111 ? 5.519 -11.234 -9.175 1.00 93.94 111 GLU A N 1
ATOM 915 C CA . GLU A 1 111 ? 6.200 -10.805 -10.403 1.00 93.94 111 GLU A CA 1
ATOM 916 C C . GLU A 1 111 ? 5.471 -11.311 -11.649 1.00 93.94 111 GLU A C 1
ATOM 918 O O . GLU A 1 111 ? 5.077 -10.524 -12.513 1.00 93.94 111 GLU A O 1
ATOM 923 N N . LYS A 1 112 ? 5.155 -12.612 -11.681 1.00 94.12 112 LYS A N 1
ATOM 924 C CA . LYS A 1 112 ? 4.369 -13.216 -12.762 1.00 94.12 112 LYS A CA 1
ATOM 925 C C . LYS A 1 112 ? 2.972 -12.605 -12.889 1.00 94.12 112 LYS A C 1
ATOM 927 O O . LYS A 1 112 ? 2.484 -12.434 -14.003 1.00 94.12 112 LYS A O 1
ATOM 932 N N . LYS A 1 113 ? 2.304 -12.309 -11.769 1.00 94.31 113 LYS A N 1
ATOM 933 C CA . LYS A 1 113 ? 0.949 -11.739 -11.764 1.00 94.31 113 LYS A CA 1
ATOM 934 C C . LYS A 1 113 ? 0.928 -10.285 -12.236 1.00 94.31 113 LYS A C 1
ATOM 936 O O . LYS A 1 113 ? -0.050 -9.874 -12.852 1.00 94.31 113 LYS A O 1
ATOM 941 N N . LEU A 1 114 ? 1.988 -9.536 -11.950 1.00 93.88 114 LEU A N 1
ATOM 942 C CA . LEU A 1 114 ? 2.159 -8.147 -12.366 1.00 93.88 114 LEU A CA 1
ATOM 943 C C . LEU A 1 114 ? 2.782 -8.008 -13.762 1.00 93.88 114 LEU A C 1
ATOM 945 O O . LEU A 1 114 ? 2.804 -6.905 -14.297 1.00 93.88 114 LEU A O 1
ATOM 949 N N . GLY A 1 115 ? 3.274 -9.099 -14.358 1.00 94.19 115 GLY A N 1
ATOM 950 C CA . GLY A 1 115 ? 3.929 -9.070 -15.667 1.00 94.19 115 GLY A CA 1
ATOM 951 C C . GLY A 1 115 ? 5.281 -8.352 -15.652 1.00 94.19 115 GLY A C 1
ATOM 952 O O . GLY A 1 115 ? 5.666 -7.766 -16.660 1.00 94.19 115 GLY A O 1
ATOM 953 N N . ILE A 1 116 ? 5.988 -8.375 -14.519 1.00 92.00 116 ILE A N 1
ATOM 954 C CA . ILE A 1 116 ? 7.280 -7.699 -14.332 1.00 92.00 116 ILE A CA 1
ATOM 955 C C . ILE A 1 116 ? 8.424 -8.713 -14.239 1.00 92.00 116 ILE A C 1
ATOM 957 O O . ILE A 1 116 ? 8.219 -9.855 -13.836 1.00 92.00 116 ILE A O 1
ATOM 961 N N . SER A 1 117 ? 9.632 -8.291 -14.615 1.00 87.25 117 SER A N 1
ATOM 962 C CA . SER A 1 117 ? 10.837 -9.126 -14.550 1.00 87.25 117 SER A CA 1
ATOM 963 C C . SER A 1 117 ? 11.336 -9.355 -13.122 1.00 87.25 117 SER A C 1
ATOM 965 O O . SER A 1 117 ? 11.222 -8.464 -12.275 1.00 87.25 117 SER A O 1
ATOM 967 N N . ASP A 1 118 ? 11.985 -10.502 -12.908 1.00 73.94 118 ASP A N 1
ATOM 968 C CA . ASP A 1 118 ? 12.646 -10.871 -11.653 1.00 73.94 118 ASP A CA 1
ATOM 969 C C . ASP A 1 118 ? 13.546 -9.737 -11.129 1.00 73.94 118 ASP A C 1
ATOM 971 O O . ASP A 1 118 ? 14.373 -9.171 -11.848 1.00 73.94 118 ASP A O 1
ATOM 975 N N . GLY A 1 119 ? 13.355 -9.366 -9.862 1.00 76.19 119 GLY A N 1
ATOM 976 C CA . GLY A 1 119 ? 14.094 -8.294 -9.187 1.00 76.19 119 GLY A CA 1
ATOM 977 C C . GLY A 1 119 ? 13.486 -6.896 -9.351 1.00 76.19 119 GLY A C 1
ATOM 978 O O . GLY A 1 119 ? 13.827 -5.988 -8.590 1.00 76.19 119 GLY A O 1
ATOM 979 N N . THR A 1 120 ? 12.528 -6.712 -10.267 1.00 87.31 120 THR A N 1
ATOM 980 C CA . THR A 1 120 ? 11.773 -5.448 -10.391 1.00 87.31 120 THR A CA 1
ATOM 981 C C . THR A 1 120 ? 10.800 -5.266 -9.235 1.00 87.31 120 THR A C 1
ATOM 983 O O . THR A 1 120 ? 10.573 -4.140 -8.792 1.00 87.31 120 THR A O 1
ATOM 986 N N . PHE A 1 121 ? 10.283 -6.372 -8.697 1.00 89.88 121 PHE A N 1
ATOM 987 C CA . PHE A 1 121 ? 9.348 -6.362 -7.582 1.00 89.88 121 PHE A CA 1
ATOM 988 C C . PHE A 1 121 ? 9.896 -5.634 -6.355 1.00 89.88 121 PHE A C 1
ATOM 990 O O . PHE A 1 121 ? 9.247 -4.717 -5.861 1.00 89.88 121 PHE A O 1
ATOM 997 N N . LYS A 1 122 ? 11.116 -5.968 -5.910 1.00 90.56 122 LYS A N 1
ATOM 998 C CA . LYS A 1 122 ? 11.721 -5.327 -4.733 1.00 90.56 122 LYS A CA 1
ATOM 999 C C . LYS A 1 122 ? 11.834 -3.813 -4.914 1.00 90.56 122 LYS A C 1
ATOM 1001 O O . LYS A 1 122 ? 11.447 -3.060 -4.029 1.00 90.56 122 LYS A O 1
ATOM 1006 N N . ARG A 1 123 ? 12.293 -3.372 -6.090 1.00 91.75 123 ARG A N 1
ATOM 1007 C CA . ARG A 1 123 ? 12.383 -1.946 -6.423 1.00 91.75 123 ARG A CA 1
ATOM 1008 C C . ARG A 1 123 ? 11.012 -1.267 -6.372 1.00 91.75 123 ARG A C 1
ATOM 1010 O O . ARG A 1 123 ? 10.911 -0.158 -5.870 1.00 91.75 123 ARG A O 1
ATOM 1017 N N . TYR A 1 124 ? 9.967 -1.910 -6.887 1.00 94.00 124 TYR A N 1
ATOM 1018 C CA . TYR A 1 124 ? 8.609 -1.359 -6.869 1.00 94.00 124 TYR A CA 1
ATOM 1019 C C . TYR A 1 124 ? 7.997 -1.309 -5.472 1.00 94.00 124 TYR A C 1
ATOM 1021 O O . TYR A 1 124 ? 7.314 -0.336 -5.168 1.00 94.00 124 TYR A O 1
ATOM 1029 N N . ILE A 1 125 ? 8.290 -2.289 -4.615 1.00 94.62 125 ILE A N 1
ATOM 1030 C CA . ILE A 1 125 ? 7.941 -2.229 -3.193 1.00 94.62 125 ILE A CA 1
ATOM 1031 C C . ILE A 1 125 ? 8.646 -1.052 -2.524 1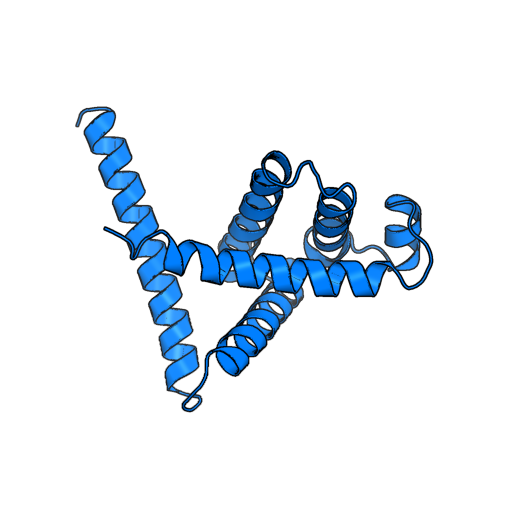.00 94.62 125 ILE A C 1
ATOM 1033 O O . ILE A 1 125 ? 7.982 -0.240 -1.888 1.00 94.62 125 ILE A O 1
ATOM 1037 N N . ASP A 1 126 ? 9.964 -0.925 -2.699 1.00 93.62 126 ASP A N 1
ATOM 1038 C CA . ASP A 1 126 ? 10.729 0.150 -2.067 1.00 93.62 126 ASP A CA 1
ATOM 1039 C C . ASP A 1 126 ? 10.231 1.530 -2.528 1.00 93.62 126 ASP A C 1
ATOM 1041 O O . ASP A 1 126 ? 9.977 2.379 -1.678 1.00 93.62 126 ASP A O 1
ATOM 1045 N N . ILE A 1 127 ? 10.000 1.740 -3.831 1.00 93.62 127 ILE A N 1
ATOM 1046 C CA . ILE A 1 127 ? 9.429 3.000 -4.341 1.00 93.62 127 ILE A CA 1
ATOM 1047 C C . ILE A 1 127 ? 8.042 3.250 -3.740 1.00 93.62 127 ILE A C 1
ATOM 1049 O O . ILE A 1 127 ? 7.806 4.333 -3.224 1.00 93.62 127 ILE A O 1
ATOM 1053 N N . CYS A 1 128 ? 7.149 2.257 -3.733 1.00 94.38 128 CYS A N 1
ATOM 1054 C CA . CYS A 1 128 ? 5.800 2.454 -3.206 1.00 94.38 128 CYS A CA 1
ATOM 1055 C C . CYS A 1 128 ? 5.801 2.778 -1.706 1.00 94.38 128 CYS A C 1
ATOM 1057 O O . CYS A 1 128 ? 5.006 3.592 -1.258 1.00 94.38 128 CYS A O 1
ATOM 1059 N N . ILE A 1 129 ? 6.722 2.216 -0.915 1.00 94.69 129 ILE A N 1
ATOM 1060 C CA . ILE A 1 129 ? 6.881 2.598 0.498 1.00 94.69 129 ILE A CA 1
ATOM 1061 C C . ILE A 1 129 ? 7.292 4.071 0.627 1.00 94.69 129 ILE A C 1
ATOM 1063 O O . ILE A 1 129 ? 6.759 4.758 1.496 1.00 94.69 129 ILE A O 1
ATOM 1067 N N . HIS A 1 130 ? 8.186 4.568 -0.236 1.00 92.25 130 HIS A N 1
ATOM 1068 C CA . HIS A 1 130 ? 8.529 5.995 -0.255 1.00 92.25 130 HIS A CA 1
ATOM 1069 C C . HIS A 1 130 ? 7.323 6.841 -0.670 1.00 92.25 130 HIS A C 1
ATOM 1071 O O . HIS A 1 130 ? 7.049 7.834 -0.019 1.00 92.25 130 HIS A O 1
ATOM 1077 N N . GLU A 1 131 ? 6.534 6.406 -1.655 1.00 91.12 131 GLU A N 1
ATOM 1078 C CA . GLU A 1 131 ? 5.300 7.099 -2.054 1.00 91.12 131 GLU A CA 1
ATOM 1079 C C . GLU A 1 131 ? 4.264 7.134 -0.920 1.00 91.12 131 GLU A C 1
ATOM 1081 O O . GLU A 1 131 ? 3.577 8.133 -0.733 1.00 91.12 131 GLU A O 1
ATOM 1086 N N . LEU A 1 132 ? 4.146 6.065 -0.128 1.00 91.44 132 LEU A N 1
ATOM 1087 C CA . LEU A 1 132 ? 3.285 6.036 1.057 1.00 91.44 132 LEU A CA 1
ATOM 1088 C C . LEU A 1 132 ? 3.809 6.950 2.176 1.00 91.44 132 LEU A C 1
ATOM 1090 O O . LEU A 1 132 ? 3.006 7.590 2.854 1.00 91.44 132 LEU A O 1
ATOM 1094 N N . ALA A 1 133 ? 5.130 7.031 2.356 1.00 87.81 133 ALA A N 1
ATOM 1095 C CA . ALA A 1 133 ? 5.755 7.987 3.268 1.00 87.81 133 ALA A CA 1
ATOM 1096 C C . ALA A 1 133 ? 5.540 9.433 2.787 1.00 87.81 133 ALA A C 1
ATOM 1098 O O . ALA A 1 133 ? 5.165 10.292 3.579 1.00 87.81 133 ALA A O 1
ATOM 1099 N N . ASP A 1 134 ? 5.654 9.689 1.484 1.00 83.31 134 ASP A N 1
ATOM 1100 C CA . ASP A 1 134 ? 5.339 10.981 0.879 1.00 83.31 134 ASP A CA 1
ATOM 1101 C C . ASP A 1 134 ? 3.863 11.322 1.049 1.00 83.31 134 ASP A C 1
ATOM 1103 O O . ASP A 1 134 ? 3.544 12.461 1.336 1.00 83.31 134 ASP A O 1
ATOM 1107 N N . ILE A 1 135 ? 2.934 10.371 0.936 1.00 82.19 135 ILE A N 1
ATOM 1108 C CA . ILE A 1 135 ? 1.510 10.621 1.221 1.00 82.19 135 ILE A CA 1
ATOM 1109 C C . ILE A 1 135 ? 1.309 11.002 2.689 1.00 82.19 135 ILE A C 1
ATOM 1111 O O . ILE A 1 135 ? 0.512 11.894 2.988 1.00 82.19 135 ILE A O 1
ATOM 1115 N N . LEU A 1 136 ? 2.027 10.350 3.602 1.00 73.94 136 LEU A N 1
ATOM 1116 C CA . LEU A 1 136 ? 2.017 10.708 5.016 1.00 73.94 136 LEU A CA 1
ATOM 1117 C C . LEU A 1 136 ? 2.548 12.140 5.237 1.00 73.94 136 LEU A C 1
ATOM 1119 O O . LEU A 1 136 ? 1.926 12.897 5.977 1.00 73.94 136 LEU A O 1
ATOM 1123 N N . PHE A 1 137 ? 3.612 12.549 4.539 1.00 66.62 137 PHE A N 1
ATOM 1124 C CA . PHE A 1 137 ? 4.219 13.883 4.668 1.00 66.62 137 PHE A CA 1
ATOM 1125 C C . PHE A 1 137 ? 3.596 14.997 3.806 1.00 66.62 137 PHE A C 1
ATOM 1127 O O . PHE A 1 137 ? 3.645 16.166 4.166 1.00 66.62 137 PHE A O 1
ATOM 1134 N N . LEU A 1 138 ? 3.002 14.708 2.654 1.00 56.16 138 LEU A N 1
ATOM 1135 C CA . LEU A 1 138 ? 2.436 15.722 1.756 1.00 56.16 138 LEU A CA 1
ATOM 1136 C C . LEU A 1 138 ? 1.058 16.179 2.229 1.00 56.16 138 LEU A C 1
ATOM 1138 O O . LEU A 1 138 ? 0.745 17.361 2.097 1.00 56.16 138 LEU A O 1
ATOM 1142 N N . ASN A 1 139 ? 0.281 15.302 2.879 1.00 51.41 139 ASN A N 1
ATOM 1143 C CA . ASN A 1 139 ? -0.906 15.741 3.625 1.00 51.41 139 ASN A CA 1
ATOM 1144 C C . ASN A 1 139 ? -0.541 16.640 4.830 1.00 51.41 139 ASN A C 1
ATOM 1146 O O . ASN A 1 139 ? -1.426 17.270 5.392 1.00 51.41 139 ASN A O 1
ATOM 1150 N N . TYR A 1 140 ? 0.741 16.745 5.207 1.00 39.97 140 TYR A N 1
ATOM 1151 C CA . TYR A 1 140 ? 1.234 17.684 6.220 1.00 39.97 140 TYR A CA 1
ATOM 1152 C C . TYR A 1 140 ? 1.587 19.074 5.641 1.00 39.97 140 TYR A C 1
ATOM 1154 O O . TYR A 1 140 ? 1.566 20.063 6.372 1.00 39.97 140 TYR A O 1
ATOM 1162 N N . ILE A 1 141 ? 1.843 19.206 4.331 1.00 34.72 141 ILE A N 1
ATOM 1163 C CA . ILE A 1 141 ? 2.190 20.500 3.703 1.00 34.72 141 ILE A CA 1
ATOM 1164 C C . ILE A 1 141 ? 0.953 21.217 3.136 1.00 34.72 141 ILE A C 1
ATOM 1166 O O . ILE A 1 141 ? 0.895 22.444 3.178 1.00 34.72 141 ILE A O 1
ATOM 1170 N N . SER A 1 142 ? -0.063 20.488 2.658 1.00 34.06 142 SER A N 1
ATOM 1171 C CA . SER A 1 142 ? -1.286 21.107 2.117 1.00 34.06 142 SER A CA 1
ATOM 1172 C C . SER A 1 142 ? -2.251 21.648 3.178 1.00 34.06 142 SER A C 1
ATOM 1174 O O . SER A 1 142 ? -3.037 22.536 2.862 1.00 34.06 142 SER A O 1
ATOM 1176 N N . ASP A 1 143 ? -2.181 21.153 4.418 1.00 36.91 143 ASP A N 1
ATOM 1177 C CA . ASP A 1 143 ? -3.027 21.621 5.532 1.00 36.91 143 ASP A CA 1
ATOM 1178 C C . ASP A 1 143 ? -2.381 22.768 6.343 1.00 36.91 143 ASP A C 1
ATOM 1180 O O . ASP A 1 143 ? -3.040 23.374 7.182 1.00 36.91 143 ASP A O 1
ATOM 1184 N N . ASN A 1 144 ? -1.122 23.131 6.056 1.00 31.48 144 ASN A N 1
ATOM 1185 C CA . ASN A 1 144 ? -0.410 24.253 6.692 1.00 31.48 144 ASN A CA 1
ATOM 1186 C C . ASN A 1 144 ? -0.308 25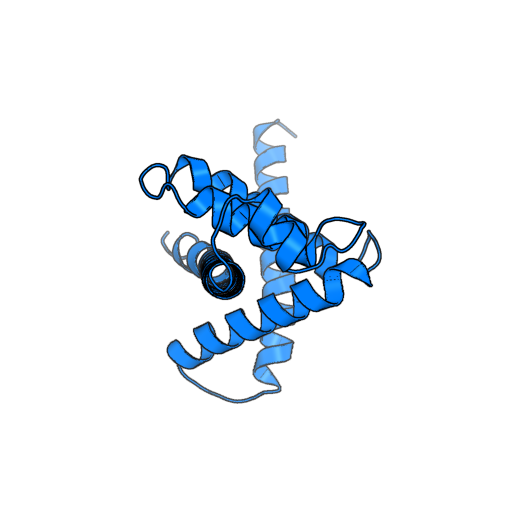.511 5.799 1.00 31.48 144 ASN A C 1
ATOM 1188 O O . ASN A 1 144 ? 0.414 26.450 6.134 1.00 31.48 144 ASN A O 1
ATOM 1192 N N . SER A 1 145 ? -1.007 25.549 4.658 1.00 30.62 145 SER A N 1
ATOM 1193 C CA . SER A 1 145 ? -1.026 26.697 3.738 1.00 30.62 145 SER A CA 1
ATOM 1194 C C . SER A 1 145 ? -2.377 27.424 3.702 1.00 30.62 145 SER A C 1
ATOM 1196 O O . SER A 1 145 ? -2.927 27.650 2.620 1.00 30.62 145 SER A O 1
ATOM 1198 N N . VAL A 1 146 ? -2.901 27.798 4.874 1.00 32.44 146 VAL A N 1
ATOM 1199 C CA . VAL A 1 146 ? -3.955 28.821 5.027 1.00 32.44 146 VAL A CA 1
ATOM 1200 C C . VAL A 1 146 ? -3.503 29.867 6.034 1.00 32.44 146 VAL A C 1
ATOM 1202 O O . VAL A 1 146 ? -3.115 29.472 7.153 1.00 32.44 146 VAL A O 1
#